Protein 4QR2 (pdb70)

Radius of gyration: 15.31 Å; Cα contacts (8 Å, |Δi|>4): 282; chains: 2; bounding box: 28×37×40 Å

Secondary structure (DSSP, 8-state):
-EEEEEEE--TTSHHHHHHHHHHHHHHTTSEEEEETTEEEEE--HHHHHHHHHHHHHHS-TTT-EEEEEEE-TTGGGGEEEE-/-EEEEEEE--TTSHHHHHHHHHHHHHHHTTEEEEETTEEEEE--HHHHHHHHHHHHHHS-TTT-EEEEEEEPTTGGGGEEE-

Structure (mmCIF, N/CA/C/O backbone):
data_4QR2
#
_entry.id   4QR2
#
_cell.length_a   55.260
_cell.length_b   55.260
_cell.length_c   117.821
_cell.angle_alpha   90.00
_cell.angle_beta   90.00
_cell.angle_gamma   90.00
#
_symmetry.space_group_name_H-M   'P 41 21 2'
#
loop_
_entity.id
_entity.type
_entity.pdbx_description
1 polymer 'CRISPR-associated endoribonuclease Cas2'
2 water water
#
loop_
_atom_site.group_PDB
_atom_site.id
_atom_site.type_symbol
_atom_site.label_atom_id
_atom_site.label_alt_id
_atom_site.label_comp_id
_atom_site.label_asym_i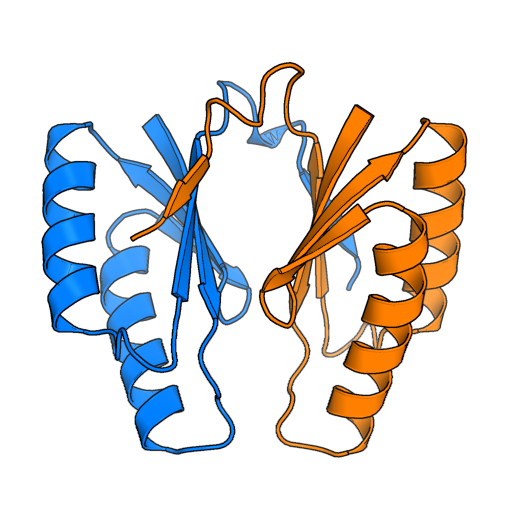d
_atom_site.label_entity_id
_atom_site.label_seq_id
_atom_site.pdbx_PDB_ins_code
_atom_site.Cartn_x
_atom_site.Cartn_y
_atom_site.Cartn_z
_atom_site.occupancy
_atom_site.B_iso_or_equiv
_atom_site.auth_seq_id
_atom_site.auth_comp_id
_atom_site.auth_asym_id
_atom_site.auth_atom_id
_atom_site.pdbx_PDB_model_num
ATOM 1 N N . MET A 1 1 ? 4.687 28.250 13.523 1.00 29.60 1 MET A N 1
ATOM 2 C CA . MET A 1 1 ? 3.732 27.709 14.516 1.00 32.37 1 MET A CA 1
ATOM 3 C C . MET A 1 1 ? 4.635 26.784 15.335 1.00 27.16 1 MET A C 1
ATOM 4 O O . MET A 1 1 ? 5.421 26.070 14.762 1.00 29.78 1 MET A O 1
ATOM 9 N N . MET A 1 2 ? 4.436 26.729 16.654 1.00 27.53 2 MET A N 1
ATOM 10 C CA . MET A 1 2 ? 5.177 25.738 17.458 1.00 28.23 2 MET A CA 1
ATOM 11 C C . MET A 1 2 ? 4.206 24.603 17.693 1.00 27.08 2 MET A C 1
ATOM 12 O O . MET A 1 2 ? 3.052 24.783 18.164 1.00 30.54 2 MET A O 1
ATOM 17 N N . VAL A 1 3 ? 4.631 23.425 17.343 1.00 23.51 3 VAL A N 1
ATOM 18 C CA . VAL A 1 3 ? 3.770 22.272 17.414 1.00 23.69 3 VAL A CA 1
ATOM 19 C C . VAL A 1 3 ? 4.489 21.197 18.207 1.00 24.80 3 VAL A C 1
ATOM 20 O O . VAL A 1 3 ? 5.612 20.773 17.847 1.00 24.13 3 VAL A O 1
ATOM 24 N N . LEU A 1 4 ? 3.857 20.779 19.280 1.00 22.41 4 LEU A N 1
ATOM 25 C CA . LEU A 1 4 ? 4.322 19.583 20.021 1.00 21.39 4 LEU A CA 1
ATOM 26 C C . LEU A 1 4 ? 3.771 18.298 19.430 1.00 21.23 4 LEU A C 1
ATOM 27 O O . LEU A 1 4 ? 2.552 18.123 19.305 1.00 20.85 4 LEU A O 1
ATOM 32 N N . VAL A 1 5 ? 4.658 17.384 19.089 1.00 19.56 5 VAL A N 1
ATOM 33 C CA . VAL A 1 5 ? 4.272 16.132 18.477 1.00 19.97 5 VAL A CA 1
ATOM 34 C C . VAL A 1 5 ? 4.498 15.026 19.509 1.00 20.63 5 VAL A C 1
ATOM 35 O O . VAL A 1 5 ? 5.657 14.823 19.957 1.00 19.28 5 VAL A O 1
ATOM 39 N N . THR A 1 6 ? 3.440 14.251 19.814 1.00 19.54 6 THR A N 1
ATOM 40 C CA . THR A 1 6 ? 3.556 13.123 20.655 1.00 20.03 6 THR A CA 1
ATOM 41 C C . THR A 1 6 ? 3.143 11.846 19.928 1.00 20.50 6 THR A C 1
ATOM 42 O O . THR A 1 6 ? 2.052 11.715 19.402 1.00 20.91 6 THR A O 1
ATOM 46 N N . TYR A 1 7 ? 4.106 10.908 19.839 1.00 20.84 7 TYR A N 1
ATOM 47 C CA . TYR A 1 7 ? 3.953 9.693 19.090 1.00 19.72 7 TYR A CA 1
ATOM 48 C C . TYR A 1 7 ? 3.864 8.504 20.009 1.00 20.87 7 TYR A C 1
ATOM 49 O O . TYR A 1 7 ? 4.760 8.252 20.808 1.00 20.90 7 TYR A O 1
ATOM 58 N N . ASP A 1 8 ? 2.748 7.769 19.934 1.00 18.70 8 ASP A N 1
ATOM 59 C CA . ASP A 1 8 ? 2.521 6.558 20.719 1.00 19.70 8 ASP A CA 1
ATOM 60 C C . ASP A 1 8 ? 2.681 5.349 19.796 1.00 19.84 8 ASP A C 1
ATOM 61 O O . ASP A 1 8 ? 1.874 5.121 18.886 1.00 22.03 8 ASP A O 1
ATOM 66 N N . VAL A 1 9 ? 3.752 4.630 20.056 1.00 21.89 9 VAL A N 1
ATOM 67 C CA . VAL A 1 9 ? 4.102 3.443 19.321 1.00 21.86 9 VAL A CA 1
ATOM 68 C C . VAL A 1 9 ? 4.665 2.473 20.367 1.00 22.21 9 VAL A C 1
ATOM 69 O O . VAL A 1 9 ? 5.279 2.851 21.370 1.00 22.76 9 VAL A O 1
ATOM 73 N N . ASN A 1 10 ? 4.449 1.185 20.085 1.00 21.81 10 ASN A N 1
ATOM 74 C CA . ASN A 1 10 ? 4.890 0.107 20.935 1.00 22.96 10 ASN A CA 1
ATOM 75 C C . ASN A 1 10 ? 6.319 -0.274 20.670 1.00 24.54 10 ASN A C 1
ATOM 76 O O . ASN A 1 10 ? 6.586 -0.864 19.638 1.00 25.17 10 ASN A O 1
ATOM 81 N N . THR A 1 11 ? 7.250 0.181 21.520 1.00 22.58 11 THR A N 1
ATOM 82 C CA . THR A 1 11 ? 8.707 -0.016 21.265 1.00 25.61 11 THR A CA 1
ATOM 83 C C . THR A 1 11 ? 9.191 -1.424 21.717 1.00 27.17 11 THR A C 1
ATOM 84 O O . THR A 1 11 ? 10.386 -1.769 21.664 1.00 29.37 11 THR A O 1
ATOM 88 N N . GLU A 1 12 ? 8.247 -2.287 22.171 1.00 26.40 12 GLU A N 1
ATOM 89 C CA . GLU A 1 12 ? 8.558 -3.632 22.420 1.00 26.85 12 GLU A CA 1
ATOM 90 C C . GLU A 1 12 ? 8.718 -4.455 21.157 1.00 29.00 12 GLU A C 1
ATOM 91 O O . GLU A 1 12 ? 9.160 -5.567 21.266 1.00 29.16 12 GLU A O 1
ATOM 97 N N . THR A 1 13 ? 8.375 -3.932 19.985 1.00 26.30 13 THR A N 1
ATOM 98 C CA . THR A 1 13 ? 8.520 -4.657 18.736 1.00 31.62 13 THR A CA 1
ATOM 99 C C . THR A 1 13 ? 9.587 -3.962 17.923 1.00 29.38 13 THR A C 1
ATOM 100 O O . THR A 1 13 ? 9.638 -2.759 18.002 1.00 25.66 13 THR A O 1
ATOM 104 N N . PRO A 1 14 ? 10.412 -4.718 17.165 1.00 30.86 14 PRO A N 1
ATOM 105 C CA . PRO A 1 14 ? 11.374 -4.037 16.314 1.00 29.06 14 PRO A CA 1
ATOM 106 C C . PRO A 1 14 ? 10.646 -3.191 15.269 1.00 26.87 14 PRO A C 1
ATOM 107 O O . PRO A 1 14 ? 11.167 -2.134 14.884 1.00 24.68 14 PRO A O 1
ATOM 111 N N . ALA A 1 15 ? 9.477 -3.648 14.780 1.00 26.42 15 ALA A N 1
ATOM 112 C CA . ALA A 1 15 ? 8.804 -2.790 13.750 1.00 27.65 15 ALA A CA 1
ATOM 113 C C . ALA A 1 15 ? 8.397 -1.461 14.326 1.00 25.49 15 ALA A C 1
ATOM 114 O O . ALA A 1 15 ? 8.534 -0.444 13.664 1.00 24.53 15 ALA A O 1
ATOM 116 N N . GLY A 1 16 ? 7.905 -1.473 15.588 1.00 24.05 16 GLY A N 1
ATOM 117 C CA . GLY A 1 16 ? 7.556 -0.253 16.264 1.00 22.49 16 GLY A CA 1
ATOM 118 C C . GLY A 1 16 ? 8.744 0.653 16.511 1.00 21.09 16 GLY A C 1
ATOM 119 O O . GLY A 1 16 ? 8.684 1.823 16.242 1.00 23.41 16 GLY A O 1
ATOM 120 N N . ARG A 1 17 ? 9.887 0.046 16.844 1.00 23.10 17 ARG A N 1
ATOM 121 C CA . ARG A 1 17 ? 11.089 0.849 17.046 1.00 23.04 17 ARG A CA 1
ATOM 122 C C . ARG A 1 17 ? 11.555 1.445 15.729 1.00 23.79 17 ARG A C 1
ATOM 123 O O . ARG A 1 17 ? 12.021 2.562 15.661 1.00 23.54 17 ARG A O 1
ATOM 131 N N . LYS A 1 18 ? 11.391 0.702 14.636 1.00 24.47 18 LYS A N 1
ATOM 132 C CA . LYS A 1 18 ? 11.742 1.204 13.309 1.00 25.23 18 LYS A CA 1
ATOM 133 C C . LYS A 1 18 ? 10.897 2.375 12.886 1.00 24.48 18 LYS A C 1
ATOM 134 O O . LYS A 1 18 ? 11.369 3.380 12.392 1.00 23.80 18 LYS A O 1
ATOM 140 N N . ARG A 1 19 ? 9.606 2.254 13.102 1.00 24.29 19 ARG A N 1
ATOM 141 C CA . ARG A 1 19 ? 8.728 3.382 12.862 1.00 23.15 19 ARG A CA 1
ATOM 142 C C . ARG A 1 19 ? 9.117 4.575 13.678 1.00 23.91 19 ARG A C 1
ATOM 143 O O . ARG A 1 19 ? 9.167 5.676 13.141 1.00 24.85 19 ARG A O 1
ATOM 151 N N . LEU A 1 20 ? 9.463 4.393 14.942 1.00 21.41 20 LEU A N 1
ATOM 152 C CA . LEU A 1 20 ? 9.880 5.522 15.782 1.00 23.04 20 LEU A CA 1
ATOM 153 C C . LEU A 1 20 ? 11.151 6.132 15.228 1.00 22.17 20 LEU A C 1
ATOM 154 O O . LEU A 1 20 ? 11.301 7.363 15.201 1.00 22.27 20 LEU A O 1
ATOM 159 N N . ARG A 1 21 ? 12.089 5.328 14.732 1.00 24.70 21 ARG A N 1
ATOM 160 C CA . ARG A 1 21 ? 13.314 5.926 14.136 1.00 25.43 21 ARG A CA 1
ATOM 161 C C . ARG A 1 21 ? 12.961 6.796 12.945 1.00 26.39 21 ARG A C 1
ATOM 162 O O . ARG A 1 21 ? 13.524 7.867 12.754 1.00 25.92 21 ARG A O 1
ATOM 170 N N . HIS A 1 22 ? 11.986 6.355 12.138 1.00 26.00 22 HIS A N 1
ATOM 171 C CA . HIS A 1 22 ? 11.608 7.125 10.941 1.00 25.36 22 HIS A CA 1
ATOM 172 C C . HIS A 1 22 ? 10.821 8.363 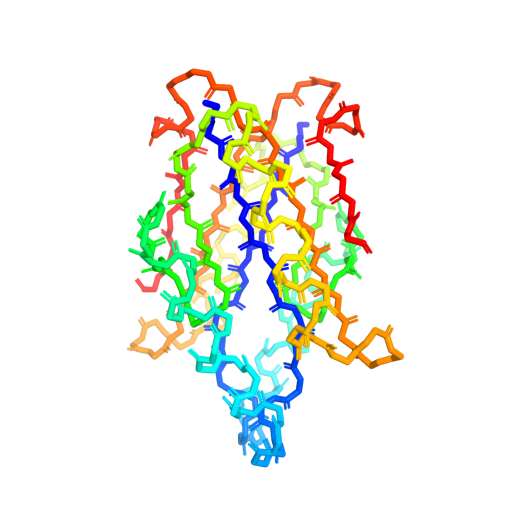11.296 1.00 23.36 22 HIS A C 1
ATOM 173 O O . HIS A 1 22 ? 11.039 9.426 10.638 1.00 24.22 22 HIS A O 1
ATOM 180 N N . VAL A 1 23 ? 9.899 8.239 12.278 1.00 20.37 23 VAL A N 1
ATOM 181 C CA . VAL A 1 23 ? 9.223 9.430 12.867 1.00 21.64 23 VAL A CA 1
ATOM 182 C C . VAL A 1 23 ? 10.212 10.468 13.365 1.00 23.19 23 VAL A C 1
ATOM 183 O O . VAL A 1 23 ? 10.156 11.675 13.026 1.00 22.28 23 VAL A O 1
ATOM 187 N N . ALA A 1 24 ? 11.192 10.005 14.108 1.00 22.80 24 ALA A N 1
ATOM 188 C CA . ALA A 1 24 ? 12.173 10.944 14.700 1.00 26.11 24 ALA A CA 1
ATOM 189 C C . ALA A 1 24 ? 12.981 11.587 13.631 1.00 28.39 24 ALA A C 1
ATOM 190 O O . ALA A 1 24 ? 13.233 12.782 13.736 1.00 27.17 24 ALA A O 1
ATOM 192 N N . LYS A 1 25 ? 13.413 10.810 12.622 1.00 24.74 25 LYS A N 1
ATOM 193 C CA . LYS A 1 25 ? 14.234 11.341 11.559 1.00 28.36 25 LYS A CA 1
ATOM 194 C C . LYS A 1 25 ? 13.518 12.491 10.840 1.00 25.32 25 LYS A C 1
ATOM 195 O O . LYS A 1 25 ? 14.119 13.565 10.493 1.00 26.86 25 LYS A O 1
ATOM 201 N N . LEU A 1 26 ? 12.231 12.319 10.659 1.00 25.85 26 LEU A N 1
ATOM 202 C CA . LEU A 1 26 ? 11.413 13.349 10.039 1.00 25.75 26 LEU A CA 1
ATOM 203 C C . LEU A 1 26 ? 11.262 14.565 10.923 1.00 25.54 26 LEU A C 1
ATOM 204 O O . LEU A 1 26 ? 11.482 15.686 10.422 1.00 27.15 26 LEU A O 1
ATOM 209 N N . CYS A 1 27 ? 10.908 14.338 12.212 1.00 22.48 27 CYS A N 1
ATOM 210 C CA . CYS A 1 27 ? 10.510 15.388 13.112 1.00 23.81 27 CYS A CA 1
ATOM 211 C C . CYS A 1 27 ? 11.725 16.242 13.467 1.00 23.53 27 CYS A C 1
ATOM 212 O O . CYS A 1 27 ? 11.567 17.455 13.586 1.00 26.40 27 CYS A O 1
ATOM 215 N N . VAL A 1 28 ? 12.927 15.642 13.486 1.00 25.41 28 VAL A N 1
ATOM 216 C CA . VAL A 1 28 ? 14.100 16.422 13.913 1.00 27.29 28 VAL A CA 1
ATOM 217 C C . VAL A 1 28 ? 14.590 17.302 12.798 1.00 29.08 28 VAL A C 1
ATOM 218 O O . VAL A 1 28 ? 15.537 18.090 12.979 1.00 29.25 28 VAL A O 1
ATOM 222 N N . ASP A 1 29 ? 14.028 17.137 11.595 1.00 25.47 29 ASP A N 1
ATOM 223 C CA . ASP A 1 29 ? 14.294 18.087 10.563 1.00 25.44 29 ASP A CA 1
ATOM 224 C C . ASP A 1 29 ? 13.548 19.412 10.785 1.00 27.57 29 ASP A C 1
ATOM 225 O O . ASP A 1 29 ? 13.848 20.403 10.073 1.00 27.13 29 ASP A O 1
ATOM 230 N N . TYR A 1 30 ? 12.606 19.435 11.724 1.00 24.90 30 TYR A N 1
ATOM 231 C CA . TYR A 1 30 ? 11.659 20.553 11.937 1.00 26.29 30 TYR A CA 1
ATOM 232 C C . TYR A 1 30 ? 11.670 21.025 13.371 1.00 26.58 30 TYR A C 1
ATOM 233 O O . TYR A 1 30 ? 10.918 21.935 13.753 1.00 25.11 30 TYR A O 1
ATOM 242 N N . GLY A 1 31 ? 12.541 20.455 14.187 1.00 24.37 31 GLY A N 1
ATOM 243 C CA . GLY A 1 31 ? 12.524 20.668 15.633 1.00 26.17 31 GLY A CA 1
ATOM 244 C C . GLY A 1 31 ? 13.450 19.786 16.413 1.00 26.44 31 GLY A C 1
ATOM 245 O O . GLY A 1 31 ? 14.347 19.163 15.849 1.00 27.78 31 GLY A O 1
ATOM 246 N N . GLN A 1 32 ? 13.216 19.721 17.718 1.00 24.38 32 GLN A N 1
ATOM 247 C CA . GLN A 1 32 ? 14.045 19.071 18.640 1.00 26.43 32 GLN A CA 1
ATOM 248 C C . GLN A 1 32 ? 13.306 17.890 19.297 1.00 24.21 32 GLN A C 1
ATOM 249 O O . GLN A 1 32 ? 12.135 17.967 19.708 1.00 24.96 32 GLN A O 1
ATOM 255 N N . ARG A 1 33 ? 14.012 16.754 19.351 1.00 23.87 33 ARG A N 1
ATOM 256 C CA . ARG A 1 33 ? 13.524 15.584 20.061 1.00 23.88 33 ARG A CA 1
ATOM 257 C C . ARG A 1 33 ? 13.821 15.763 21.557 1.00 26.56 33 ARG A C 1
ATOM 258 O O . ARG A 1 33 ? 14.984 15.859 21.930 1.00 29.86 33 ARG A O 1
ATOM 266 N N . VAL A 1 34 ? 12.813 15.983 22.339 1.00 22.98 34 VAL A N 1
ATOM 267 C CA . VAL A 1 34 ? 12.925 16.327 23.751 1.00 24.90 34 VAL A CA 1
ATOM 268 C C . VAL A 1 34 ? 12.766 15.160 24.715 1.00 24.97 34 VAL A C 1
ATOM 269 O O . VAL A 1 34 ? 13.347 15.152 25.883 1.00 24.75 34 VAL A O 1
ATOM 273 N N . GLN A 1 35 ? 12.116 14.125 24.195 1.00 23.49 35 GLN A N 1
ATOM 274 C CA . GLN A 1 35 ? 12.020 12.792 24.798 1.00 24.59 35 GLN A CA 1
ATOM 275 C C . GLN A 1 35 ? 12.003 11.741 23.682 1.00 24.33 35 GLN A C 1
ATOM 276 O O . GLN A 1 35 ? 11.972 12.116 22.515 1.00 25.41 35 GLN A O 1
ATOM 282 N N . ASN A 1 36 ? 12.027 10.457 24.041 1.00 25.95 36 ASN A N 1
ATOM 283 C CA . ASN A 1 36 ? 12.098 9.384 23.066 1.00 25.97 36 ASN A CA 1
ATOM 284 C C . ASN A 1 36 ? 11.093 9.594 21.952 1.00 23.28 36 ASN A C 1
ATOM 285 O O . ASN A 1 36 ? 11.386 9.385 20.754 1.00 23.48 36 ASN A O 1
ATOM 290 N N . SER A 1 37 ? 9.871 9.966 22.321 1.00 21.04 37 SER A N 1
ATOM 291 C CA . SER A 1 37 ? 8.788 10.049 21.320 1.00 21.81 37 SER A CA 1
ATOM 292 C C . SER A 1 37 ? 8.034 11.342 21.422 1.00 22.18 37 SER A C 1
ATOM 293 O O . SER A 1 37 ? 6.834 11.392 21.101 1.00 22.90 37 SER A O 1
ATOM 296 N N . VAL A 1 38 ? 8.711 12.400 21.862 1.00 21.46 38 VAL A N 1
ATOM 297 C CA . VAL A 1 38 ? 8.107 13.716 21.883 1.00 18.83 38 VAL A CA 1
ATOM 298 C C . VAL A 1 38 ? 9.049 14.739 21.200 1.00 20.98 38 VAL A C 1
ATOM 299 O O . VAL A 1 38 ? 10.286 14.808 21.456 1.00 22.52 38 VAL A O 1
ATOM 303 N N . PHE A 1 39 ? 8.436 15.549 20.330 1.00 20.75 39 PHE A N 1
ATOM 304 C CA . PHE A 1 39 ? 9.173 16.487 19.489 1.00 20.71 39 PHE A CA 1
ATOM 305 C C . PHE A 1 39 ? 8.579 17.883 19.578 1.00 22.23 39 PHE A C 1
ATOM 306 O O . PHE A 1 39 ? 7.392 18.077 19.468 1.00 23.02 39 PHE A O 1
ATOM 314 N N . GLU A 1 40 ? 9.454 18.871 19.764 1.00 23.37 40 GLU A N 1
ATOM 315 C CA . GLU A 1 40 ? 9.044 20.245 19.746 1.00 22.98 40 GLU A CA 1
ATOM 316 C C . GLU A 1 40 ? 9.411 20.852 18.416 1.00 23.58 40 GLU A C 1
ATOM 317 O O . GLU A 1 40 ? 10.600 21.049 18.126 1.00 22.43 40 GLU A O 1
ATOM 323 N N . CYS A 1 41 ? 8.422 21.129 17.572 1.00 24.40 41 CYS A N 1
ATOM 324 C CA . CYS A 1 41 ? 8.695 21.438 16.160 1.00 23.99 41 CYS A CA 1
ATOM 325 C C . CYS A 1 41 ? 8.271 22.864 15.863 1.00 27.16 41 CYS A C 1
ATOM 326 O O . CYS A 1 41 ? 7.340 23.381 16.433 1.00 29.59 41 CYS A O 1
ATOM 329 N N . SER A 1 42 ? 9.018 23.564 15.062 1.00 24.68 42 SER A N 1
ATOM 330 C CA . SER A 1 42 ? 8.618 24.898 14.705 1.00 26.74 42 SER A CA 1
ATOM 331 C C . SER A 1 42 ? 8.423 24.841 13.188 1.00 26.36 42 SER A C 1
ATOM 332 O O . SER A 1 42 ? 9.372 24.509 12.408 1.00 28.82 42 SER A O 1
ATOM 335 N N . VAL A 1 43 ? 7.190 25.066 12.754 1.00 25.70 43 VAL A N 1
ATOM 336 C CA . VAL A 1 43 ? 6.824 24.817 11.356 1.00 24.66 43 VAL A CA 1
ATOM 337 C C . VAL A 1 43 ? 5.934 25.884 10.817 1.00 25.66 43 VAL A C 1
ATOM 338 O O . VAL A 1 43 ? 5.120 26.438 11.544 1.00 29.82 43 VAL A O 1
ATOM 342 N N . THR A 1 44 ? 6.050 26.096 9.516 1.00 26.01 44 THR A N 1
ATOM 343 C CA . THR A 1 44 ? 5.041 26.916 8.821 1.00 28.53 44 THR A CA 1
ATOM 344 C C . THR A 1 44 ? 3.770 26.116 8.602 1.00 28.46 44 THR A C 1
ATOM 345 O O . THR A 1 44 ? 3.794 24.898 8.616 1.00 25.62 44 THR A O 1
ATOM 349 N N . PRO A 1 45 ? 2.692 26.784 8.246 1.00 30.98 45 PRO A N 1
ATOM 350 C CA . PRO A 1 45 ? 1.461 26.019 7.988 1.00 32.81 45 PRO A CA 1
ATOM 351 C C . PRO A 1 45 ? 1.593 25.001 6.836 1.00 30.06 45 PRO A C 1
ATOM 352 O O . PRO A 1 45 ? 1.120 23.832 6.993 1.00 28.09 45 PRO A O 1
ATOM 356 N N . ALA A 1 46 ? 2.268 25.418 5.768 1.00 29.86 46 ALA A N 1
ATOM 357 C CA . ALA A 1 46 ? 2.635 24.509 4.627 1.00 32.80 46 ALA A CA 1
ATOM 358 C C . ALA A 1 46 ? 3.515 23.334 5.050 1.00 30.07 46 ALA A C 1
ATOM 359 O O . ALA A 1 46 ? 3.258 22.199 4.668 1.00 28.56 46 ALA A O 1
ATOM 361 N N . GLU A 1 47 ? 4.529 23.600 5.893 1.00 27.50 47 GLU A N 1
ATOM 362 C CA . GLU A 1 47 ? 5.365 22.517 6.406 1.00 28.20 47 GLU A CA 1
ATOM 363 C C . GLU A 1 47 ? 4.524 21.550 7.249 1.00 25.38 47 GLU A C 1
ATOM 364 O O . GLU A 1 47 ? 4.720 20.329 7.175 1.00 25.63 47 GLU A O 1
ATOM 370 N N . PHE A 1 48 ? 3.590 22.087 8.016 1.00 26.37 48 PHE A N 1
ATOM 371 C CA . PHE A 1 48 ? 2.777 21.225 8.882 1.00 24.37 48 PHE A CA 1
ATOM 372 C C . PHE A 1 48 ? 1.936 20.287 8.058 1.00 23.63 48 PHE A C 1
ATOM 373 O O . PHE A 1 48 ? 1.871 19.067 8.377 1.00 23.78 48 PHE A O 1
ATOM 381 N N . VAL A 1 49 ? 1.350 20.810 6.967 1.00 23.95 49 VAL A N 1
ATOM 382 C CA . VAL A 1 49 ? 0.556 19.959 6.052 1.00 26.58 49 VAL A CA 1
ATOM 383 C C . VAL A 1 49 ? 1.458 18.835 5.507 1.00 28.39 49 VAL A C 1
ATOM 384 O O . VAL A 1 49 ? 1.082 17.660 5.487 1.00 28.07 49 VAL A O 1
ATOM 388 N N 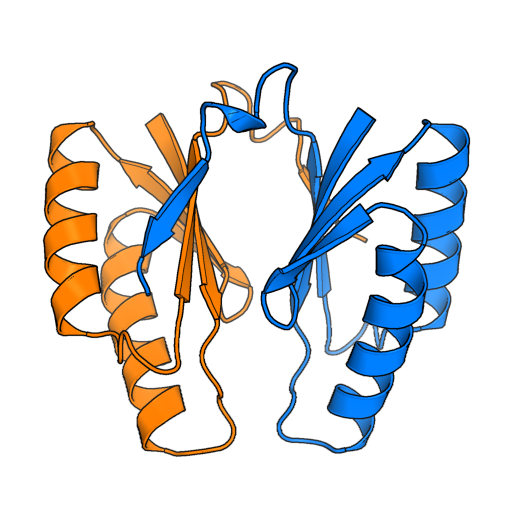. ASP A 1 50 ? 2.647 19.197 5.074 1.00 28.39 50 ASP A N 1
ATOM 389 C CA . ASP A 1 50 ? 3.595 18.192 4.536 1.00 30.36 50 ASP A CA 1
ATOM 390 C C . ASP A 1 50 ? 4.036 17.195 5.528 1.00 25.43 50 ASP A C 1
ATOM 391 O O . ASP A 1 50 ? 3.991 15.963 5.273 1.00 27.42 50 ASP A O 1
ATOM 396 N N . ILE A 1 51 ? 4.413 17.662 6.698 1.00 25.63 51 ILE A N 1
ATOM 397 C CA . ILE A 1 51 ? 4.779 16.723 7.763 1.00 26.33 51 ILE A CA 1
ATOM 398 C C . ILE A 1 51 ? 3.664 15.738 8.107 1.00 24.57 51 ILE A C 1
ATOM 399 O O . ILE A 1 51 ? 3.886 14.552 8.309 1.00 24.16 51 ILE A O 1
ATOM 404 N N . LYS A 1 52 ? 2.433 16.197 8.226 1.00 23.93 52 LYS A N 1
ATOM 405 C CA . LYS A 1 52 ? 1.314 15.254 8.465 1.00 23.81 52 LYS A CA 1
ATOM 406 C C . LYS A 1 52 ? 1.181 14.172 7.374 1.00 25.31 52 LYS A C 1
ATOM 407 O O . LYS A 1 52 ? 1.007 12.976 7.677 1.00 25.98 52 LYS A O 1
ATOM 413 N N . HIS A 1 53 ? 1.228 14.582 6.103 1.00 26.97 53 HIS A N 1
ATOM 414 C CA . HIS A 1 53 ? 1.180 13.591 5.020 1.00 28.71 53 HIS A CA 1
ATOM 415 C C . HIS A 1 53 ? 2.311 12.553 5.146 1.00 27.83 53 HIS A C 1
ATOM 416 O O . HIS A 1 53 ? 2.063 11.388 4.986 1.00 29.07 53 HIS A O 1
ATOM 423 N N . ARG A 1 54 ? 3.512 13.018 5.432 1.00 25.50 54 ARG A N 1
ATOM 424 C CA . ARG A 1 54 ? 4.667 12.128 5.605 1.00 28.10 54 ARG A CA 1
ATOM 425 C C . ARG A 1 54 ? 4.568 11.186 6.757 1.00 27.02 54 ARG A C 1
ATOM 426 O O . ARG A 1 54 ? 4.861 9.966 6.618 1.00 27.55 54 ARG A O 1
ATOM 434 N N . LEU A 1 55 ? 4.090 11.716 7.871 1.00 24.51 55 LEU A N 1
ATOM 435 C CA . LEU A 1 55 ? 3.873 10.879 9.065 1.00 23.73 55 LEU A CA 1
ATOM 436 C C . LEU A 1 55 ? 2.826 9.878 8.804 1.00 24.56 55 LEU A C 1
ATOM 437 O O . LEU A 1 55 ? 2.955 8.701 9.230 1.00 25.10 55 LEU A O 1
ATOM 442 N N . THR A 1 56 ? 1.799 10.233 8.042 1.00 26.61 56 THR A N 1
ATOM 443 C CA . THR A 1 56 ? 0.754 9.250 7.708 1.00 28.46 56 THR A CA 1
ATOM 444 C C . THR A 1 56 ? 1.271 8.049 6.931 1.00 30.65 56 THR A C 1
ATOM 445 O O . THR A 1 56 ? 0.791 6.929 7.136 1.00 31.41 56 THR A O 1
ATOM 449 N N . GLN A 1 57 ? 2.265 8.277 6.090 1.00 29.55 57 GLN A N 1
ATOM 450 C CA . GLN A 1 57 ? 2.905 7.192 5.355 1.00 34.29 57 GLN A CA 1
ATOM 451 C C . GLN A 1 57 ? 3.849 6.349 6.249 1.00 31.73 57 GLN A C 1
ATOM 452 O O . GLN A 1 57 ? 4.203 5.244 5.900 1.00 34.68 57 GLN A O 1
ATOM 458 N N . ILE A 1 58 ? 4.311 6.862 7.352 1.00 25.62 58 ILE A N 1
ATOM 459 C CA . ILE A 1 58 ? 5.225 6.097 8.255 1.00 27.83 58 ILE A CA 1
ATOM 460 C C . ILE A 1 58 ? 4.512 5.272 9.343 1.00 27.79 58 ILE A C 1
ATOM 461 O O . ILE A 1 58 ? 4.917 4.140 9.638 1.00 26.75 58 ILE A O 1
ATOM 466 N N . ILE A 1 59 ? 3.535 5.885 10.028 1.00 23.20 59 ILE A N 1
ATOM 467 C CA . ILE A 1 59 ? 2.933 5.214 11.186 1.00 23.98 59 ILE A CA 1
ATOM 468 C C . ILE A 1 59 ? 2.012 4.121 10.757 1.00 25.75 59 ILE A C 1
ATOM 469 O O . ILE A 1 59 ? 1.622 4.038 9.580 1.00 27.37 59 ILE A O 1
ATOM 474 N N . ASP A 1 60 ? 1.781 3.211 11.678 1.00 25.26 60 ASP A N 1
ATOM 475 C CA . ASP A 1 60 ? 0.724 2.193 11.483 1.00 25.98 60 ASP A CA 1
ATOM 476 C C . ASP A 1 60 ? -0.517 2.759 12.154 1.00 25.57 60 ASP A C 1
ATOM 477 O O . ASP A 1 60 ? -0.581 2.882 13.386 1.00 25.99 60 ASP A O 1
ATOM 482 N N . GLU A 1 61 ? -1.459 3.234 11.343 1.00 29.67 61 GLU A N 1
ATOM 483 C CA . GLU A 1 61 ? -2.647 3.907 11.912 1.00 33.59 61 GLU A CA 1
ATOM 484 C C . GLU A 1 61 ? -3.585 3.013 12.747 1.00 33.60 61 GLU A C 1
ATOM 485 O O . GLU A 1 61 ? -4.338 3.526 13.579 1.00 36.31 61 GLU A O 1
ATOM 491 N N . LYS A 1 62 ? -3.516 1.703 12.545 1.00 32.42 62 LYS A N 1
ATOM 492 C CA . LYS A 1 62 ? -4.253 0.756 13.375 1.00 34.60 62 LYS A CA 1
ATOM 493 C C . LYS A 1 62 ? -3.755 0.676 14.799 1.00 33.37 62 LYS A C 1
ATOM 494 O O . LYS A 1 62 ? -4.566 0.557 15.705 1.00 32.36 62 LYS A O 1
ATOM 500 N N . THR A 1 63 ? -2.438 0.772 15.000 1.00 28.14 63 THR A N 1
ATOM 501 C CA . THR A 1 63 ? -1.869 0.531 16.295 1.00 27.78 63 THR A CA 1
ATOM 502 C C . THR A 1 63 ? -1.243 1.727 16.954 1.00 27.06 63 THR A C 1
ATOM 503 O O . THR A 1 63 ? -0.972 1.677 18.158 1.00 25.36 63 THR A O 1
ATOM 507 N N . ASP A 1 64 ? -0.875 2.746 16.157 1.00 24.58 64 ASP A N 1
ATOM 508 C CA . ASP A 1 64 ? -0.117 3.893 16.661 1.00 24.02 64 ASP A CA 1
ATOM 509 C C . ASP A 1 64 ? -1.031 5.111 16.659 1.00 19.84 64 ASP A C 1
ATOM 510 O O . ASP A 1 64 ? -2.010 5.174 15.928 1.00 22.64 64 ASP A O 1
ATOM 515 N N . SER A 1 65 ? -0.641 6.157 17.371 1.00 22.25 65 SER A N 1
ATOM 516 C CA . SER A 1 65 ? -1.240 7.480 17.159 1.00 20.52 65 SER A CA 1
ATOM 517 C C . SER A 1 65 ? -0.243 8.619 17.283 1.00 20.92 65 SER A C 1
ATOM 518 O O . SER A 1 65 ? 0.774 8.452 17.941 1.00 20.38 65 SER A O 1
ATOM 521 N N . ILE A 1 66 ? -0.608 9.784 16.715 1.00 20.33 66 ILE A N 1
ATOM 522 C CA . ILE A 1 66 ? 0.157 11.005 16.850 1.00 20.65 66 ILE A CA 1
ATOM 523 C C . ILE A 1 66 ? -0.837 12.095 17.234 1.00 21.80 66 ILE A C 1
ATOM 524 O O . ILE A 1 66 ? -1.916 12.204 16.624 1.00 22.81 66 ILE A O 1
ATOM 529 N N . ARG A 1 67 ? -0.436 12.899 18.218 1.00 21.10 67 ARG A N 1
ATOM 530 C CA . ARG A 1 67 ? -1.149 14.063 18.612 1.00 20.98 67 ARG A CA 1
ATOM 531 C C . ARG A 1 67 ? -0.272 15.254 18.371 1.00 21.99 67 ARG A C 1
ATOM 532 O O . ARG A 1 67 ? 0.954 15.197 18.578 1.00 20.90 67 ARG A O 1
ATOM 540 N N . PHE A 1 68 ? -0.912 16.333 17.963 1.00 20.65 68 PHE A N 1
ATOM 541 C CA . PHE A 1 68 ? -0.239 17.622 17.731 1.00 21.76 68 PHE A CA 1
ATOM 542 C C . PHE A 1 68 ? -0.849 18.669 18.623 1.00 22.81 68 PHE A C 1
ATOM 543 O O . PHE A 1 68 ? -2.082 18.935 18.526 1.00 22.57 68 PHE A O 1
ATOM 551 N N . TYR A 1 69 ? -0.027 19.303 19.461 1.00 23.11 69 TYR A N 1
ATOM 552 C CA . TYR A 1 69 ? -0.510 20.379 20.318 1.00 22.32 69 TYR A CA 1
ATOM 553 C C . TYR A 1 69 ? 0.082 21.660 19.839 1.00 24.41 69 TYR A C 1
ATOM 554 O O . TYR A 1 69 ? 1.285 21.805 19.747 1.00 22.37 69 TYR A O 1
ATOM 563 N N . LEU A 1 70 ? -0.782 22.564 19.382 1.00 23.64 70 LEU A N 1
ATOM 564 C CA . LEU A 1 70 ? -0.372 23.891 18.964 1.00 28.63 70 LEU A CA 1
ATOM 565 C C . LEU A 1 70 ? -0.108 24.793 20.145 1.00 31.01 70 LEU A C 1
ATOM 566 O O . LEU A 1 70 ? -1.016 25.284 20.811 1.00 35.38 70 LEU A O 1
ATOM 571 N N . LEU A 1 71 ? 1.135 25.063 20.402 1.00 29.99 71 LEU A N 1
ATOM 572 C CA . LEU A 1 71 ? 1.512 25.830 21.591 1.00 34.68 71 LEU A CA 1
ATOM 573 C C . LEU A 1 71 ? 1.565 27.316 21.249 1.00 38.91 71 LEU A C 1
ATOM 574 O O . LEU A 1 71 ? 1.863 27.718 20.121 1.00 40.69 71 LEU A O 1
ATOM 579 N N . GLY A 1 72 ? 1.250 28.156 22.191 1.00 40.42 72 GLY A N 1
ATOM 580 C CA . GLY A 1 72 ? 1.237 29.593 21.896 1.00 43.52 72 GLY A CA 1
ATOM 581 C C . GLY A 1 72 ? 2.640 30.168 21.901 1.00 48.52 72 GLY A C 1
ATOM 582 O O . GLY A 1 72 ? 3.602 29.465 22.209 1.00 47.22 72 GLY A O 1
ATOM 583 N N . LYS A 1 73 ? 2.748 31.469 21.611 1.00 50.13 73 LYS A N 1
ATOM 584 C CA . LYS A 1 73 ? 4.029 32.173 21.729 1.00 58.03 73 LYS A CA 1
ATOM 585 C C . LYS A 1 73 ? 4.506 32.186 23.198 1.00 53.27 73 LYS A C 1
ATOM 586 O O . LYS A 1 73 ? 3.691 32.268 24.137 1.00 53.98 73 LYS A O 1
ATOM 592 N N . ASN A 1 74 ? 5.825 32.086 23.375 1.00 53.41 74 ASN A N 1
ATOM 593 C CA . ASN A 1 74 ? 6.471 31.946 24.692 1.00 50.92 74 ASN A CA 1
ATOM 594 C C . ASN A 1 74 ? 6.071 30.645 25.422 1.00 49.72 74 ASN A C 1
ATOM 595 O O . ASN A 1 74 ? 6.152 30.529 26.642 1.00 44.94 74 ASN A O 1
ATOM 600 N N . TRP A 1 75 ? 5.653 29.635 24.662 1.00 43.24 75 TRP A N 1
ATOM 601 C CA . TRP A 1 75 ? 5.445 28.302 25.266 1.00 44.12 75 TRP A CA 1
ATOM 602 C C . TRP A 1 75 ? 6.756 27.836 26.030 1.00 40.38 75 TRP A C 1
ATOM 603 O O . TRP A 1 75 ? 6.673 27.071 27.006 1.00 38.11 75 TRP A O 1
ATOM 614 N N . GLN A 1 76 ? 7.930 28.379 25.630 1.00 39.64 76 GLN A N 1
ATOM 615 C CA . GLN A 1 76 ? 9.241 27.985 26.175 1.00 42.31 76 GLN A CA 1
ATOM 616 C C . GLN A 1 76 ? 9.293 28.263 27.703 1.00 42.67 76 GLN A C 1
ATOM 617 O O . GLN A 1 76 ? 9.941 27.538 28.449 1.00 42.59 76 GLN A O 1
ATOM 623 N N . ARG A 1 77 ? 8.535 29.287 28.128 1.00 39.80 77 ARG A N 1
ATOM 624 C CA . ARG A 1 77 ? 8.407 29.738 29.515 1.00 42.92 77 ARG A CA 1
ATOM 625 C C . ARG A 1 77 ? 7.295 29.041 30.272 1.00 40.94 77 ARG A C 1
ATOM 626 O O . ARG A 1 77 ? 6.944 29.458 31.368 1.00 45.36 77 ARG A O 1
ATOM 634 N N . ARG A 1 78 ? 6.680 28.034 29.657 1.00 36.95 78 ARG A N 1
ATOM 635 C CA . ARG A 1 78 ? 5.551 27.313 30.228 1.00 39.26 78 ARG A CA 1
ATOM 636 C C . ARG A 1 78 ? 5.771 25.793 30.125 1.00 34.70 78 ARG A C 1
ATOM 637 O O . ARG A 1 78 ? 4.788 25.027 30.062 1.00 34.00 78 ARG A O 1
ATOM 645 N N . VAL A 1 79 ? 7.039 25.342 30.065 1.00 32.25 79 VAL A N 1
ATOM 646 C CA . VAL A 1 79 ? 7.363 23.906 30.109 1.00 33.48 79 VAL A CA 1
ATOM 647 C C . VAL A 1 79 ? 8.295 23.643 31.303 1.00 33.04 79 VAL A C 1
ATOM 648 O O . VAL A 1 79 ? 9.310 24.282 31.455 1.00 39.13 79 VAL A O 1
ATOM 652 N N . GLU A 1 80 ? 7.931 22.730 32.142 1.00 35.01 80 GLU A N 1
ATOM 653 C CA . GLU A 1 80 ? 8.726 22.368 33.318 1.00 36.25 80 GLU A CA 1
ATOM 654 C C . GLU A 1 80 ? 9.101 20.882 33.177 1.00 34.61 80 GLU A C 1
ATOM 655 O O . GLU A 1 80 ? 8.337 20.103 32.551 1.00 31.97 80 GLU A O 1
ATOM 661 N N . THR A 1 81 ? 10.270 20.453 33.718 1.00 36.88 81 THR A N 1
ATOM 662 C CA . THR A 1 81 ? 10.672 19.003 33.602 1.00 36.52 81 THR A CA 1
ATOM 663 C C . THR A 1 81 ? 11.091 18.353 34.912 1.00 41.17 81 THR A C 1
ATOM 664 O O . THR A 1 81 ? 11.500 19.062 35.827 1.00 37.45 81 THR A O 1
ATOM 668 N N . LEU A 1 82 ? 10.965 17.019 35.001 1.00 37.77 82 LEU A N 1
ATOM 669 C CA . LEU A 1 82 ? 11.557 16.163 36.059 1.00 39.79 82 LEU A CA 1
ATOM 670 C C . LEU A 1 82 ? 12.422 15.122 35.401 1.00 38.76 82 LEU A C 1
ATOM 671 O O . LEU A 1 82 ? 12.137 14.740 34.276 1.00 36.19 82 LEU A O 1
ATOM 676 N N . GLY A 1 83 ? 13.506 14.694 36.072 1.00 38.32 83 GLY A N 1
ATOM 677 C CA . GLY A 1 83 ? 14.330 13.584 35.530 1.00 39.85 83 GLY A CA 1
ATOM 678 C C . GLY A 1 83 ? 15.327 13.973 34.451 1.00 44.16 83 GLY A C 1
ATOM 679 O O . GLY A 1 83 ? 15.710 15.150 34.393 1.00 48.60 83 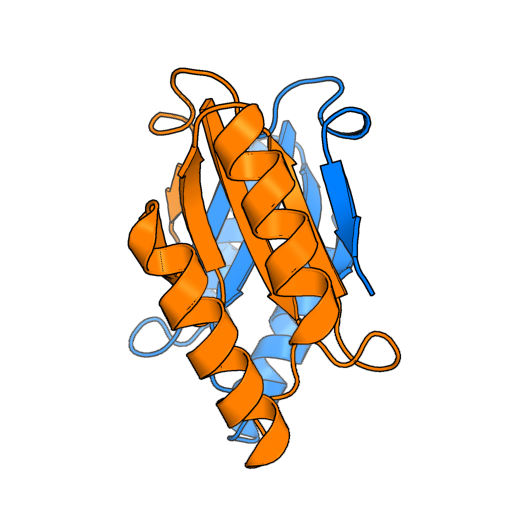GLY A O 1
ATOM 680 N N . MET B 1 1 ? -6.696 24.535 35.679 1.00 43.40 1 MET B N 1
ATOM 681 C CA . MET B 1 1 ? -5.782 24.727 34.549 1.00 44.14 1 MET B CA 1
ATOM 682 C C . MET B 1 1 ? -5.379 23.380 33.956 1.00 39.39 1 MET B C 1
ATOM 683 O O . MET B 1 1 ? -5.334 22.368 34.662 1.00 40.69 1 MET B O 1
ATOM 688 N N . MET B 1 2 ? -5.026 23.407 32.676 1.00 40.40 2 MET B N 1
ATOM 689 C CA . MET B 1 2 ? -4.600 22.225 31.979 1.00 34.89 2 MET B CA 1
ATOM 690 C C . MET B 1 2 ? -3.077 22.001 31.939 1.00 35.55 2 MET B C 1
ATOM 691 O O . MET B 1 2 ? -2.300 22.924 31.521 1.00 32.24 2 MET B O 1
ATOM 696 N N . VAL B 1 3 ? -2.646 20.787 32.320 1.00 30.42 3 VAL B N 1
ATOM 697 C CA . VAL B 1 3 ? -1.262 20.479 32.243 1.00 30.02 3 VAL B CA 1
ATOM 698 C C . VAL B 1 3 ? -1.148 19.209 31.480 1.00 27.25 3 VAL B C 1
ATOM 699 O O . VAL B 1 3 ? -1.765 18.188 31.843 1.00 27.18 3 VAL B O 1
ATOM 703 N N . LEU B 1 4 ? -0.370 19.282 30.417 1.00 24.38 4 LEU B N 1
ATOM 704 C CA . LEU B 1 4 ? -0.075 18.090 29.615 1.00 24.29 4 LEU B CA 1
ATOM 705 C C . LEU B 1 4 ? 1.166 17.433 30.181 1.00 24.32 4 LEU B C 1
ATOM 706 O O . LEU B 1 4 ? 2.231 18.082 30.293 1.00 27.47 4 LEU B O 1
ATOM 711 N N . VAL B 1 5 ? 1.037 16.154 30.469 1.00 21.91 5 VAL B N 1
ATOM 712 C CA . VAL B 1 5 ? 2.119 15.387 31.136 1.00 23.12 5 VAL B CA 1
ATOM 713 C C . VAL B 1 5 ? 2.645 14.357 30.151 1.00 21.81 5 VAL B C 1
ATOM 714 O O . VAL B 1 5 ? 1.869 13.515 29.655 1.00 22.06 5 VAL B O 1
ATOM 718 N N . THR B 1 6 ? 3.936 14.405 29.822 1.00 21.14 6 THR B N 1
ATOM 719 C CA . THR B 1 6 ? 4.503 13.412 28.898 1.00 22.31 6 THR B CA 1
ATOM 720 C C . THR B 1 6 ? 5.579 12.679 29.620 1.00 24.13 6 THR B C 1
ATOM 721 O O . THR B 1 6 ? 6.572 13.283 30.066 1.00 22.52 6 THR B O 1
ATOM 725 N N . TYR B 1 7 ? 5.431 11.368 29.723 1.00 23.19 7 TYR B N 1
ATOM 726 C CA . TYR B 1 7 ? 6.351 10.590 30.561 1.00 23.26 7 TYR B CA 1
ATOM 727 C C . TYR B 1 7 ? 7.210 9.688 29.645 1.00 23.17 7 TYR B C 1
ATOM 728 O O . TYR B 1 7 ? 6.670 8.922 28.852 1.00 22.88 7 TYR B O 1
ATOM 737 N N . ASP B 1 8 ? 8.508 9.843 29.731 1.00 23.32 8 ASP B N 1
ATOM 738 C CA . ASP B 1 8 ? 9.484 9.056 28.942 1.00 22.70 8 ASP B CA 1
ATOM 739 C C . ASP B 1 8 ? 10.045 7.997 29.846 1.00 24.54 8 ASP B C 1
ATOM 740 O O . ASP B 1 8 ? 10.891 8.250 30.715 1.00 26.31 8 ASP B O 1
ATOM 745 N N . VAL B 1 9 ? 9.571 6.787 29.658 1.00 24.11 9 VAL B N 1
ATOM 746 C CA . VAL B 1 9 ? 10.048 5.649 30.405 1.00 28.64 9 VAL B CA 1
ATOM 747 C C . VAL B 1 9 ? 10.176 4.504 29.426 1.00 27.18 9 VAL B C 1
ATOM 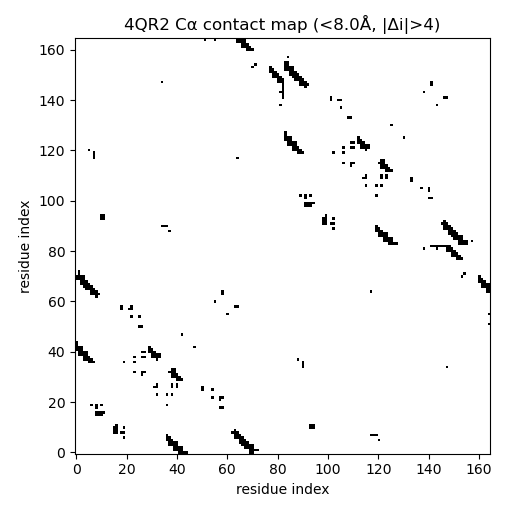748 O O . VAL B 1 9 ? 9.402 4.360 28.539 1.00 26.67 9 VAL B O 1
ATOM 752 N N . ASN B 1 10 ? 11.173 3.677 29.649 1.00 31.59 10 ASN B N 1
ATOM 753 C CA . ASN B 1 10 ? 11.436 2.555 28.742 1.00 34.51 10 ASN B CA 1
ATOM 754 C C . ASN B 1 10 ? 10.550 1.393 29.135 1.00 32.83 10 ASN B C 1
ATOM 755 O O . ASN B 1 10 ? 10.674 0.904 30.246 1.00 33.52 10 ASN B O 1
ATOM 760 N N . THR B 1 11 ? 9.701 0.959 28.217 1.00 32.54 11 THR B N 1
ATOM 761 C CA . THR B 1 11 ? 8.682 -0.047 28.522 1.00 33.39 11 THR B CA 1
ATOM 762 C C . THR B 1 11 ? 9.080 -1.413 28.145 1.00 34.73 11 THR B C 1
ATOM 763 O O . THR B 1 11 ? 8.234 -2.328 28.161 1.00 33.27 11 THR B O 1
ATOM 767 N N . GLU B 1 12 ? 10.335 -1.571 27.764 1.00 34.79 12 GLU B N 1
ATOM 768 C CA . GLU B 1 12 ? 10.834 -2.901 27.432 1.00 35.42 12 GLU B CA 1
ATOM 769 C C . GLU B 1 12 ? 11.195 -3.708 28.646 1.00 35.67 12 GLU B C 1
ATOM 770 O O . GLU B 1 12 ? 11.506 -4.884 28.496 1.00 38.71 12 GLU B O 1
ATOM 776 N N . THR B 1 13 ? 11.173 -3.137 29.849 1.00 35.01 13 THR B N 1
ATOM 777 C CA . THR B 1 13 ? 11.377 -3.982 31.055 1.00 36.84 13 THR B CA 1
ATOM 778 C C . THR B 1 13 ? 10.188 -3.922 32.017 1.00 34.69 13 THR B C 1
ATOM 779 O O . THR B 1 13 ? 9.456 -2.899 32.016 1.00 33.35 13 THR B O 1
ATOM 783 N N . PRO B 1 14 ? 10.041 -4.967 32.870 1.00 35.97 14 PRO B N 1
ATOM 784 C CA . PRO B 1 14 ? 8.941 -4.953 33.864 1.00 35.22 14 PRO B CA 1
ATOM 785 C C . PRO B 1 14 ? 9.006 -3.691 34.768 1.00 36.34 14 PRO B C 1
ATOM 786 O O . PRO B 1 14 ? 7.970 -3.067 35.029 1.00 32.13 14 PRO B O 1
ATOM 790 N N . ALA B 1 15 ? 10.211 -3.307 35.228 1.00 34.18 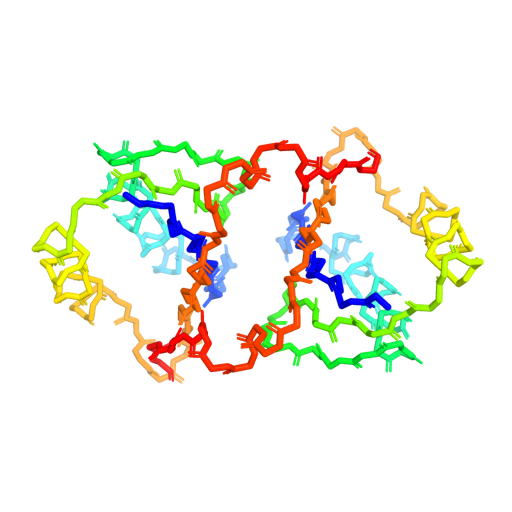15 ALA B N 1
ATOM 791 C CA . ALA B 1 15 ? 10.330 -2.145 36.106 1.00 36.22 15 ALA B CA 1
ATOM 792 C C . ALA B 1 15 ? 9.790 -0.875 35.421 1.00 32.60 15 ALA B C 1
ATOM 793 O O . ALA B 1 15 ? 9.102 -0.061 36.048 1.00 30.55 15 ALA B O 1
ATOM 795 N N . GLY B 1 16 ? 10.142 -0.663 34.134 1.00 31.11 16 GLY B N 1
ATOM 796 C CA . GLY B 1 16 ? 9.727 0.485 33.444 1.00 30.65 16 GLY B CA 1
ATOM 797 C C . GLY B 1 16 ? 8.215 0.513 33.255 1.00 27.34 16 GLY B C 1
ATOM 798 O O . GLY B 1 16 ? 7.592 1.537 33.458 1.00 28.62 16 GLY B O 1
ATOM 799 N N . ARG B 1 17 ? 7.633 -0.628 32.963 1.00 29.80 17 ARG B N 1
ATOM 800 C CA . ARG B 1 17 ? 6.150 -0.700 32.788 1.00 29.12 17 ARG B CA 1
ATOM 801 C C . ARG B 1 17 ? 5.445 -0.482 34.123 1.00 28.64 17 ARG B C 1
ATOM 802 O O . ARG B 1 17 ? 4.395 0.118 34.197 1.00 26.92 17 ARG B O 1
ATOM 810 N N . LYS B 1 18 ? 6.117 -0.838 35.210 1.00 30.54 18 LYS B N 1
ATOM 811 C CA . LYS B 1 18 ? 5.567 -0.689 36.569 1.00 29.03 18 LYS B CA 1
ATOM 812 C C . LYS B 1 18 ? 5.529 0.772 36.907 1.00 29.84 18 LYS B C 1
ATOM 813 O O . LYS B 1 18 ? 4.499 1.301 37.419 1.00 28.51 18 LYS B O 1
ATOM 819 N N . ARG B 1 19 ? 6.619 1.503 36.592 1.00 28.25 19 ARG B N 1
ATOM 820 C CA . ARG B 1 19 ? 6.570 2.913 36.799 1.00 28.53 19 ARG B CA 1
ATOM 821 C C . ARG B 1 19 ? 5.529 3.609 35.908 1.00 25.76 19 ARG B C 1
ATOM 822 O O . ARG B 1 19 ? 4.866 4.577 36.363 1.00 26.26 19 ARG B O 1
ATOM 830 N N . LEU B 1 20 ? 5.366 3.157 34.653 1.00 24.12 20 LEU B N 1
ATOM 831 C CA . LEU B 1 20 ? 4.404 3.793 33.783 1.00 24.17 20 LEU B CA 1
ATOM 832 C C . LEU B 1 20 ? 2.995 3.635 34.363 1.00 23.61 20 LEU B C 1
ATOM 833 O O . LEU B 1 20 ? 2.199 4.609 34.432 1.00 24.71 20 LEU B O 1
ATOM 838 N N . ARG B 1 21 ? 2.716 2.444 34.842 1.00 27.22 21 ARG B N 1
ATOM 839 C CA . ARG B 1 21 ? 1.391 2.147 35.446 1.00 29.61 21 ARG B CA 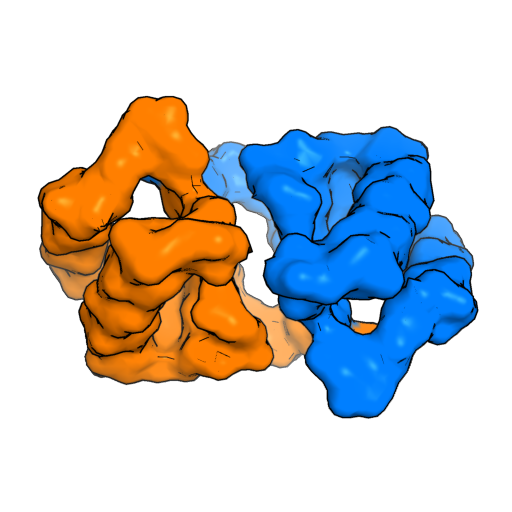1
ATOM 840 C C . ARG B 1 21 ? 1.160 2.962 36.704 1.00 28.99 21 ARG B C 1
ATOM 841 O O . ARG B 1 21 ? 0.053 3.451 36.920 1.00 26.00 21 ARG B O 1
ATOM 849 N N . HIS B 1 22 ? 2.198 3.160 37.514 1.00 26.94 22 HIS B N 1
ATOM 850 C CA . HIS B 1 22 ? 2.077 3.992 38.736 1.00 28.66 22 HIS B CA 1
ATOM 851 C C . HIS B 1 22 ? 1.815 5.458 38.330 1.00 29.08 22 HIS B C 1
ATOM 852 O O . HIS B 1 22 ? 0.903 6.104 38.879 1.00 28.23 22 HIS B O 1
ATOM 859 N N . VAL B 1 23 ? 2.613 5.991 37.383 1.00 27.91 23 VAL B N 1
ATOM 860 C CA . VAL B 1 23 ? 2.374 7.319 36.851 1.00 27.63 23 VAL B CA 1
ATOM 861 C C . VAL B 1 23 ? 0.969 7.496 36.271 1.00 24.74 23 VAL B C 1
ATOM 862 O O . VAL B 1 23 ? 0.259 8.504 36.576 1.00 27.38 23 VAL B O 1
ATOM 866 N N . ALA B 1 24 ? 0.523 6.472 35.560 1.00 25.18 24 ALA B N 1
ATOM 867 C CA . ALA B 1 24 ? -0.838 6.509 34.944 1.00 26.15 24 ALA B CA 1
ATOM 868 C C . ALA B 1 24 ? -1.914 6.534 35.985 1.00 27.78 24 ALA B C 1
ATOM 869 O O . ALA B 1 24 ? -2.859 7.313 35.903 1.00 29.25 24 ALA B O 1
ATOM 871 N N . LYS B 1 25 ? -1.717 5.761 37.055 1.00 28.45 25 LYS B N 1
ATOM 872 C CA . LYS B 1 25 ? -2.707 5.752 38.159 1.00 29.13 25 LYS B CA 1
ATOM 873 C C . LYS B 1 25 ? -2.771 7.130 38.731 1.00 30.05 25 LYS B C 1
ATOM 874 O O . LYS B 1 25 ? -3.870 7.657 38.861 1.00 31.03 25 LYS B O 1
ATOM 880 N N . LEU B 1 26 ? -1.619 7.742 39.085 1.00 27.55 26 LEU B N 1
ATOM 881 C CA . LEU B 1 26 ? -1.652 9.068 39.651 1.00 30.07 26 LEU B CA 1
ATOM 882 C C . LEU B 1 26 ? -2.354 10.079 38.711 1.00 31.29 26 LEU B C 1
ATOM 883 O O . LEU B 1 26 ? -3.232 10.823 39.190 1.00 31.08 26 LEU B O 1
ATOM 888 N N . CYS B 1 27 ? -1.941 10.122 37.417 1.00 30.72 27 CYS B N 1
ATOM 889 C CA . CYS B 1 27 ? -2.403 11.132 36.481 1.00 29.92 27 CYS B CA 1
ATOM 890 C C . CYS B 1 27 ? -3.854 11.015 36.093 1.00 30.10 27 CYS B C 1
ATOM 891 O O . CYS B 1 27 ? -4.567 12.021 35.972 1.00 29.76 27 CYS B O 1
ATOM 894 N N . VAL B 1 28 ? -4.327 9.804 35.937 1.00 28.65 28 VAL B N 1
ATOM 895 C CA . VAL B 1 28 ? -5.707 9.561 35.615 1.00 28.68 28 VAL B CA 1
ATOM 896 C C . VAL B 1 28 ? -6.687 10.021 36.710 1.00 31.31 28 VAL B C 1
ATOM 897 O O . VAL B 1 28 ? -7.807 10.373 36.414 1.00 32.35 28 VAL B O 1
ATOM 901 N N . ASP B 1 29 ? -6.267 10.072 37.978 1.00 33.91 29 ASP B N 1
ATOM 902 C CA . ASP B 1 29 ? -7.062 10.755 39.016 1.00 36.89 29 ASP B CA 1
ATOM 903 C C . ASP B 1 29 ? -7.423 12.238 38.649 1.00 37.89 29 ASP B C 1
ATOM 904 O O . ASP B 1 29 ? -8.436 12.798 39.129 1.00 35.34 29 ASP B O 1
ATOM 909 N N . TYR B 1 30 ? -6.602 12.896 37.829 1.00 33.88 30 TYR B N 1
ATOM 910 C CA . TYR B 1 30 ? -6.837 14.288 37.458 1.00 36.16 30 TYR B CA 1
ATOM 911 C C . TYR B 1 30 ? -7.039 14.517 35.959 1.00 36.38 30 TYR B C 1
ATOM 912 O O . TYR B 1 30 ? -7.083 15.682 35.499 1.00 39.33 30 TYR B O 1
ATOM 921 N N . GLY B 1 31 ? -7.180 13.459 35.145 1.00 33.01 31 GLY B N 1
ATOM 922 C CA . GLY B 1 31 ? -7.353 13.727 33.730 1.00 30.32 31 GLY B CA 1
ATOM 923 C C . GLY B 1 31 ? -7.415 12.472 32.900 1.00 30.08 31 GLY B C 1
ATOM 924 O O . GLY B 1 31 ? -7.839 11.443 33.417 1.00 33.48 31 GLY B O 1
ATOM 925 N N . GLN B 1 32 ? -7.132 12.610 31.620 1.00 29.31 32 GLN B N 1
ATOM 926 C CA . GLN B 1 32 ? -7.309 11.542 30.639 1.00 27.10 32 GLN B CA 1
ATOM 927 C C . GLN B 1 32 ? -5.983 11.024 30.140 1.00 24.86 32 GLN B C 1
ATOM 928 O O . GLN B 1 32 ? -5.171 11.785 29.664 1.00 23.53 32 GLN B O 1
ATOM 934 N N . ARG B 1 33 ? -5.849 9.704 30.109 1.00 22.36 33 ARG B N 1
ATOM 935 C CA . ARG B 1 33 ? -4.690 9.078 29.485 1.00 21.33 33 ARG B CA 1
ATOM 936 C C . ARG B 1 33 ? -4.904 8.943 27.917 1.00 20.29 33 ARG B C 1
ATOM 937 O O . ARG B 1 33 ? -5.340 7.889 27.418 1.00 21.16 33 ARG B O 1
ATOM 945 N N . VAL B 1 34 ? -4.593 9.994 27.174 1.00 19.48 34 VAL B N 1
ATOM 946 C CA . VAL B 1 34 ? -4.916 10.084 25.741 1.00 20.52 34 VAL B CA 1
ATOM 947 C C . VAL B 1 34 ? -3.999 9.196 24.865 1.00 21.32 34 VAL B C 1
ATOM 948 O O . VAL B 1 34 ? -4.409 8.755 23.776 1.00 21.70 34 VAL B O 1
ATOM 952 N N . GLN B 1 35 ? -2.809 8.887 25.369 1.00 21.10 35 GLN B N 1
ATOM 953 C CA . GLN B 1 35 ? -1.874 7.964 24.793 1.00 18.89 35 GLN B CA 1
ATOM 954 C C . GLN B 1 35 ? -1.250 7.212 25.928 1.00 19.76 35 GLN B C 1
ATOM 955 O O . GLN B 1 35 ? -1.450 7.583 27.075 1.00 20.07 35 GLN B O 1
ATOM 961 N N . ASN B 1 36 ? -0.530 6.147 25.636 1.00 19.83 36 ASN B N 1
ATOM 962 C CA . ASN B 1 36 ? 0.026 5.326 26.732 1.00 20.10 36 ASN B CA 1
ATOM 963 C C . ASN B 1 36 ? 0.777 6.021 27.767 1.00 20.02 36 ASN B C 1
ATOM 964 O O . ASN B 1 36 ? 0.639 5.684 28.973 1.00 22.63 36 ASN B O 1
ATOM 969 N N . SER B 1 37 ? 1.505 7.084 27.380 1.00 19.81 37 SER B N 1
ATOM 970 C CA . SER B 1 37 ? 2.395 7.787 28.267 1.00 21.12 37 SER B CA 1
ATOM 971 C C . SER B 1 37 ? 2.132 9.281 28.200 1.00 22.54 37 SER B C 1
ATOM 972 O O . SER B 1 37 ? 3.010 10.094 28.553 1.00 23.74 37 SER B O 1
ATOM 975 N N . VAL B 1 38 ? 0.914 9.684 27.783 1.00 19.80 38 VAL B N 1
ATOM 976 C CA . VAL B 1 38 ? 0.566 11.099 27.710 1.00 20.84 38 VAL B CA 1
ATOM 977 C C . VAL B 1 38 ? -0.753 11.308 28.367 1.00 21.33 38 VAL B C 1
ATOM 978 O O . VAL B 1 38 ? -1.695 10.631 28.094 1.00 20.51 38 VAL B O 1
ATOM 982 N N . PHE B 1 39 ? -0.783 12.266 29.286 1.00 20.96 39 PHE B N 1
ATOM 983 C CA . PHE B 1 39 ? -1.938 12.606 30.130 1.00 22.08 39 PHE B CA 1
ATOM 984 C C . PHE B 1 39 ? -2.338 14.077 30.048 1.00 22.90 39 PHE B C 1
ATOM 985 O O . PHE B 1 39 ? -1.518 14.979 30.175 1.00 24.46 39 PHE B O 1
ATOM 993 N N . GLU B 1 40 ? -3.608 14.298 29.856 1.00 23.51 40 GLU B N 1
ATOM 994 C CA . GLU B 1 40 ? -4.189 15.612 29.865 1.00 26.25 40 GLU B CA 1
ATOM 995 C C . GLU B 1 40 ? -4.807 15.846 31.219 1.00 26.54 40 GLU B C 1
ATOM 996 O O . GLU B 1 40 ? -5.877 15.272 31.505 1.00 28.75 40 GLU B O 1
ATOM 1002 N N . CYS B 1 41 ? -4.149 16.608 32.063 1.00 25.31 41 CYS B N 1
ATOM 1003 C CA . CYS B 1 41 ? -4.604 16.738 33.471 1.00 27.70 41 CYS B CA 1
ATOM 1004 C C . CYS B 1 41 ? -5.193 18.110 33.796 1.00 31.80 41 CYS B C 1
ATOM 1005 O O . CYS B 1 41 ? -4.590 19.130 33.556 1.00 31.69 41 CYS B O 1
ATOM 1008 N N . SER B 1 42 ? -6.352 18.099 34.423 1.00 33.58 42 SER B N 1
ATOM 1009 C CA . SER B 1 42 ? -7.035 19.361 34.822 1.00 36.53 42 SER B CA 1
ATOM 1010 C C . SER B 1 42 ? -6.825 19.481 36.316 1.00 39.53 42 SER B C 1
ATOM 1011 O O . SER B 1 42 ? -7.319 18.671 37.134 1.00 38.90 42 SER B O 1
ATOM 1014 N N . VAL B 1 43 ? -5.999 20.451 36.688 1.00 39.51 43 VAL B N 1
ATOM 1015 C CA . VAL B 1 43 ? -5.511 20.566 38.046 1.00 38.71 43 VAL B CA 1
ATOM 1016 C C . VAL B 1 43 ? -5.499 22.017 38.537 1.00 43.33 43 VAL B C 1
ATOM 1017 O O . VAL B 1 43 ? -5.224 22.936 37.770 1.00 42.84 43 VAL B O 1
ATOM 1021 N N . THR B 1 44 ? -5.822 22.210 39.812 1.00 42.08 44 THR B N 1
ATOM 1022 C CA . THR B 1 44 ? -5.592 23.533 40.449 1.00 45.30 44 THR B CA 1
ATOM 1023 C C . THR B 1 44 ? -4.098 23.686 40.762 1.00 45.20 44 THR B C 1
ATOM 1024 O O . THR B 1 44 ? -3.353 22.671 40.862 1.00 44.65 44 THR B O 1
ATOM 1028 N N . PRO B 1 45 ? -3.643 24.942 41.000 1.00 49.49 45 PRO B N 1
ATOM 1029 C CA . PRO B 1 45 ? -2.203 25.108 41.238 1.00 50.39 45 PRO B CA 1
ATOM 1030 C C . PRO B 1 45 ? -1.637 24.290 42.376 1.00 45.67 45 PRO B C 1
ATOM 1031 O O . PRO B 1 45 ? -0.519 23.797 42.270 1.00 44.73 45 PRO B O 1
ATOM 1035 N N . ALA B 1 46 ? -2.432 24.071 43.425 1.00 47.54 46 ALA B N 1
ATOM 1036 C CA . ALA B 1 46 ? -2.033 23.242 44.547 1.00 45.73 46 ALA B CA 1
ATOM 1037 C C . ALA B 1 46 ? -2.043 21.738 44.177 1.00 44.72 46 ALA B C 1
ATOM 1038 O O . ALA B 1 46 ? -1.134 21.001 44.573 1.00 42.88 46 ALA B O 1
ATOM 1040 N N . GLU B 1 47 ? -3.043 21.287 43.406 1.00 44.34 47 GLU B N 1
ATOM 1041 C CA . GLU B 1 47 ? -3.034 19.878 42.883 1.00 44.99 47 GLU B CA 1
ATOM 1042 C C . GLU B 1 47 ? -1.779 19.615 42.038 1.00 44.72 47 GLU B C 1
ATOM 1043 O O . GLU B 1 47 ? -1.166 18.571 42.150 1.00 50.38 47 GLU B O 1
ATOM 1049 N N . PHE B 1 48 ? -1.362 20.627 41.265 1.00 43.41 48 PHE B N 1
ATOM 1050 C CA . PHE B 1 48 ? -0.193 20.487 40.352 1.00 42.32 48 PHE B CA 1
ATOM 1051 C C . PHE B 1 48 ? 1.074 20.303 41.202 1.00 42.82 48 PHE B C 1
ATOM 1052 O O . PHE B 1 48 ? 1.910 19.485 40.954 1.00 42.54 48 PHE B O 1
ATOM 1060 N N . VAL B 1 49 ? 1.163 21.038 42.304 1.00 49.27 49 VAL B N 1
ATOM 1061 C CA . VAL B 1 49 ? 2.326 20.949 43.175 1.00 43.97 49 VAL B CA 1
ATOM 1062 C C . VAL B 1 49 ? 2.455 19.553 43.810 1.00 44.99 49 VAL B C 1
ATOM 1063 O O . VAL B 1 49 ? 3.540 18.957 43.950 1.00 47.63 49 VAL B O 1
ATOM 1067 N N . ASP B 1 50 ? 1.311 19.063 44.244 1.00 45.84 50 ASP B N 1
ATOM 1068 C CA . ASP B 1 50 ? 1.186 17.796 44.927 1.00 49.28 50 ASP B CA 1
ATOM 1069 C C . ASP B 1 50 ? 1.567 16.683 43.955 1.00 43.13 50 ASP B C 1
ATOM 1070 O O . ASP B 1 50 ? 2.322 15.764 44.302 1.00 44.24 50 ASP B O 1
ATOM 1075 N N . ILE B 1 51 ? 1.068 16.835 42.749 1.00 44.38 51 ILE B N 1
ATOM 1076 C CA . ILE B 1 51 ? 1.358 15.830 41.662 1.00 39.91 51 ILE B CA 1
ATOM 1077 C C . ILE B 1 51 ? 2.826 15.731 41.357 1.00 40.99 51 ILE B C 1
ATOM 1078 O O . ILE B 1 51 ? 3.411 14.648 41.302 1.00 38.06 51 ILE B O 1
ATOM 1083 N N . LYS B 1 52 ? 3.491 16.888 41.252 1.00 40.50 52 LYS B N 1
ATOM 1084 C CA . LYS B 1 52 ? 4.916 16.862 40.997 1.00 41.53 52 LYS B CA 1
ATOM 1085 C C . LYS B 1 52 ? 5.679 16.191 42.106 1.00 42.75 52 LYS B C 1
ATOM 1086 O O . LYS B 1 52 ? 6.714 15.509 41.881 1.00 41.00 52 LYS B O 1
ATOM 1092 N N . HIS B 1 53 ? 5.233 16.446 43.339 1.00 45.60 53 HIS B N 1
ATOM 1093 C CA . HIS B 1 53 ? 5.929 15.901 44.462 1.00 49.02 53 HIS B CA 1
ATOM 1094 C C . HIS B 1 53 ? 5.811 14.364 44.360 1.00 46.61 53 HIS B C 1
ATOM 1095 O O . HIS B 1 53 ? 6.788 13.600 44.447 1.00 46.36 53 HIS B O 1
ATOM 1102 N N . ARG B 1 54 ? 4.598 13.913 44.186 1.00 45.06 54 ARG B N 1
ATOM 1103 C CA . ARG B 1 54 ? 4.415 12.440 44.044 1.00 45.81 54 ARG B CA 1
ATOM 1104 C C . ARG B 1 54 ? 5.167 11.816 42.850 1.00 41.00 54 ARG B C 1
ATOM 1105 O O . ARG B 1 54 ? 5.790 10.763 42.970 1.00 40.75 54 ARG B O 1
ATOM 1113 N N . LEU B 1 55 ? 5.100 12.465 41.701 1.00 36.47 55 LEU B N 1
ATOM 1114 C CA . LEU B 1 55 ? 5.827 11.942 40.530 1.00 37.40 55 LEU B CA 1
ATOM 1115 C C . LEU B 1 55 ? 7.334 11.817 40.763 1.00 39.02 55 LEU B C 1
ATOM 1116 O O . LEU B 1 55 ? 7.969 10.833 40.350 1.00 37.08 55 LEU B O 1
ATOM 1121 N N . THR B 1 56 ? 7.926 12.805 41.440 1.00 44.20 56 THR B N 1
ATOM 1122 C CA . THR B 1 56 ? 9.340 12.677 41.816 1.00 52.15 56 THR B CA 1
ATOM 1123 C C . THR B 1 56 ? 9.731 11.311 42.463 1.00 54.68 56 THR B C 1
ATOM 1124 O O . THR B 1 56 ? 10.731 10.712 42.051 1.00 55.24 56 THR B O 1
ATOM 1128 N N . GLN B 1 57 ? 8.940 10.782 43.404 1.00 54.17 57 GLN B N 1
ATOM 1129 C CA . GLN B 1 57 ? 9.299 9.480 44.050 1.00 57.97 57 GLN B CA 1
ATOM 1130 C C . GLN B 1 57 ? 9.097 8.200 43.197 1.00 52.51 57 GLN B C 1
ATOM 1131 O O . GLN B 1 57 ? 9.618 7.111 43.516 1.00 45.80 57 GLN B O 1
ATOM 1137 N N . ILE B 1 58 ? 8.313 8.319 42.131 1.00 46.04 58 ILE B N 1
ATOM 1138 C CA . ILE B 1 58 ? 7.994 7.154 41.307 1.00 43.35 58 ILE B CA 1
ATOM 1139 C C . ILE B 1 58 ? 9.034 6.988 40.232 1.00 42.84 58 ILE B C 1
ATOM 1140 O O . ILE B 1 58 ? 9.502 5.874 39.981 1.00 40.78 58 ILE B O 1
ATOM 1145 N N . ILE B 1 59 ? 9.427 8.096 39.589 1.00 40.71 59 ILE B N 1
ATOM 1146 C CA . ILE B 1 59 ? 10.267 7.923 38.431 1.00 38.62 59 ILE B CA 1
ATOM 1147 C C . ILE B 1 59 ? 11.647 7.609 38.881 1.00 43.17 59 ILE B C 1
ATOM 1148 O O . ILE B 1 59 ? 12.013 7.873 40.038 1.00 38.68 59 ILE B O 1
ATOM 1153 N N . ASP B 1 60 ? 12.378 6.980 37.974 1.00 41.53 60 ASP B N 1
ATOM 1154 C CA . ASP B 1 60 ? 13.774 6.791 38.132 1.00 45.56 60 ASP B CA 1
ATOM 1155 C C . ASP B 1 60 ? 14.363 8.030 37.457 1.00 43.84 60 ASP B C 1
ATOM 1156 O O . ASP B 1 60 ? 14.369 8.113 36.229 1.00 38.64 60 ASP B O 1
ATOM 1161 N N . GLU B 1 61 ? 14.862 8.965 38.265 1.00 46.60 61 GLU B N 1
ATOM 1162 C CA . GLU B 1 61 ? 15.309 10.300 37.753 1.00 49.80 61 GLU B CA 1
ATOM 1163 C C . GLU B 1 61 ? 16.527 10.236 36.854 1.00 48.90 61 GLU B C 1
ATOM 1164 O O . GLU B 1 61 ? 16.771 11.177 36.031 1.00 45.42 61 GLU B O 1
ATOM 1170 N N . LYS B 1 62 ? 17.255 9.129 36.968 1.00 48.76 62 LYS B N 1
ATOM 1171 C CA . LYS B 1 62 ? 18.413 8.855 36.135 1.00 53.41 62 LYS B CA 1
ATOM 1172 C C . LYS B 1 62 ? 18.104 8.393 34.745 1.00 49.30 62 LYS B C 1
ATOM 1173 O O . LYS B 1 62 ? 18.861 8.687 33.809 1.00 49.31 62 LYS B O 1
ATOM 1179 N N . THR B 1 63 ? 16.975 7.697 34.556 1.00 45.02 63 THR B N 1
ATOM 1180 C CA . THR B 1 63 ? 16.685 7.120 33.268 1.00 40.22 63 THR B CA 1
ATOM 1181 C C . THR B 1 63 ? 15.371 7.598 32.629 1.00 37.15 63 THR B C 1
ATOM 1182 O O 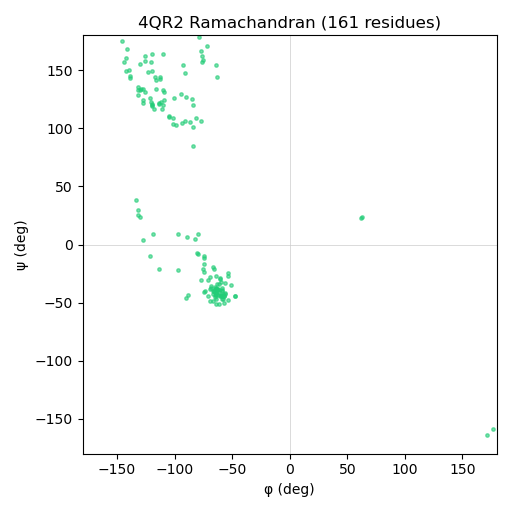. THR B 1 63 ? 15.161 7.321 31.464 1.00 36.52 63 THR B O 1
ATOM 1186 N N . ASP B 1 64 ? 14.538 8.312 33.386 1.00 34.03 64 ASP B N 1
ATOM 1187 C CA . ASP B 1 64 ? 13.202 8.702 32.911 1.00 30.50 64 ASP B CA 1
ATOM 1188 C C . ASP B 1 64 ? 13.130 10.210 32.896 1.00 31.15 64 ASP B C 1
ATOM 1189 O O . ASP B 1 64 ? 13.943 10.903 33.578 1.00 31.25 64 ASP B O 1
ATOM 1194 N N . SER B 1 65 ? 12.150 10.780 32.200 1.00 28.05 65 SER B N 1
ATOM 1195 C CA . SER B 1 65 ? 11.848 12.216 32.398 1.00 28.69 65 SER B CA 1
ATOM 1196 C C . SER B 1 65 ? 10.376 12.429 32.281 1.00 26.20 65 SER B C 1
ATOM 1197 O O . SER B 1 65 ? 9.678 11.602 31.702 1.00 25.62 65 SER B O 1
ATOM 1200 N N . ILE B 1 66 ? 9.910 13.514 32.874 1.00 27.66 66 ILE B N 1
ATOM 1201 C CA . ILE B 1 66 ? 8.538 13.957 32.686 1.00 27.58 66 ILE B CA 1
ATOM 1202 C C . ILE B 1 66 ? 8.605 15.416 32.270 1.00 28.06 66 ILE B C 1
ATOM 1203 O O . ILE B 1 66 ? 9.407 16.190 32.790 1.00 26.97 66 ILE B O 1
ATOM 1208 N N . ARG B 1 67 ? 7.825 15.755 31.236 1.00 25.61 67 ARG B N 1
ATOM 1209 C CA . ARG B 1 67 ? 7.655 17.144 30.860 1.00 25.69 67 ARG B CA 1
ATOM 1210 C C . ARG B 1 67 ? 6.224 17.591 31.129 1.00 25.15 67 ARG B C 1
ATOM 1211 O O . ARG B 1 67 ? 5.251 16.822 30.960 1.00 25.93 67 ARG B O 1
ATOM 1219 N N . PHE B 1 68 ? 6.079 18.808 31.578 1.00 24.66 68 PHE B N 1
ATOM 1220 C CA . PHE B 1 68 ? 4.786 19.390 31.906 1.00 26.59 68 PHE B CA 1
ATOM 1221 C C . PHE B 1 68 ? 4.566 20.602 31.050 1.00 28.00 68 PHE B C 1
ATOM 1222 O O . PHE B 1 68 ? 5.366 21.561 31.090 1.00 29.26 68 PHE B O 1
ATOM 1230 N N . TYR B 1 69 ? 3.521 20.611 30.225 1.00 24.83 69 TYR B N 1
ATOM 1231 C CA . TYR B 1 69 ? 3.285 21.736 29.362 1.00 23.61 69 TYR B CA 1
ATOM 1232 C C . TYR B 1 69 ? 1.995 22.368 29.859 1.00 26.24 69 TYR B C 1
ATOM 1233 O O . TYR B 1 69 ? 0.954 21.696 29.942 1.00 23.92 69 TYR B O 1
ATOM 1242 N N . LEU B 1 70 ? 2.072 23.625 30.218 1.00 27.76 70 LEU B N 1
ATOM 1243 C CA . LEU B 1 70 ? 0.934 24.374 30.789 1.00 31.05 70 LEU B CA 1
ATOM 1244 C C . LEU B 1 70 ? 0.197 24.892 29.559 1.00 34.85 70 LEU B C 1
ATOM 1245 O O . LEU B 1 70 ? 0.682 25.801 28.863 1.00 38.19 70 LEU B O 1
ATOM 1250 N N . LEU B 1 71 ? -0.927 24.306 29.242 1.00 32.03 71 LEU B N 1
ATOM 1251 C CA . LEU B 1 71 ? -1.603 24.661 27.981 1.00 38.60 71 LEU B CA 1
ATOM 1252 C C . LEU B 1 71 ? -2.611 25.772 28.303 1.00 39.48 71 LEU B C 1
ATOM 1253 O O . LEU B 1 71 ? -3.009 25.924 29.429 1.00 39.62 71 LEU B O 1
ATOM 1258 N N . GLY B 1 72 ? -2.961 26.592 27.333 1.00 45.67 72 GLY B N 1
ATOM 1259 C CA . GLY B 1 72 ? -3.862 27.715 27.637 1.00 49.74 72 GLY B CA 1
ATOM 1260 C C . GLY B 1 72 ? -5.299 27.302 27.918 1.00 50.15 72 GLY B C 1
ATOM 1261 O O . GLY B 1 72 ? -5.672 26.164 27.704 1.00 47.62 72 GLY B O 1
ATOM 1262 N N . LYS B 1 73 ? -6.145 28.227 28.380 1.00 52.19 73 LYS B N 1
ATOM 1263 C CA . LYS B 1 73 ? -7.585 27.919 28.363 1.00 54.57 73 LYS B CA 1
ATOM 1264 C C . LYS B 1 73 ? -7.971 27.765 26.882 1.00 50.33 73 LYS B C 1
ATOM 1265 O O . LYS B 1 73 ? -7.272 28.267 25.998 1.00 48.07 73 LYS B O 1
ATOM 1271 N N . ASN B 1 74 ? -9.017 27.003 26.595 1.00 47.58 74 ASN B N 1
ATOM 1272 C CA . ASN B 1 74 ? -9.310 26.641 25.176 1.00 51.88 74 ASN B CA 1
ATOM 1273 C C . ASN B 1 74 ? -8.199 25.821 24.454 1.00 44.98 74 ASN B C 1
ATOM 1274 O O . ASN B 1 74 ? -8.125 25.753 23.207 1.00 44.29 74 ASN B O 1
ATOM 1279 N N . TRP B 1 75 ? -7.377 25.134 25.249 1.00 40.82 75 TRP B N 1
ATOM 1280 C CA . TRP B 1 75 ? -6.364 24.209 24.672 1.00 38.31 75 TRP B CA 1
ATOM 1281 C C . TRP B 1 75 ? -7.041 23.087 23.847 1.00 36.08 75 TRP B C 1
ATOM 1282 O O . TRP B 1 75 ? -6.424 22.533 22.928 1.00 35.04 75 TRP B O 1
ATOM 1293 N N . GLN B 1 76 ? -8.276 22.710 24.188 1.00 36.49 76 GLN B N 1
ATOM 1294 C CA . GLN B 1 76 ? -8.988 21.643 23.460 1.00 40.99 76 GLN B CA 1
ATOM 1295 C C . GLN B 1 76 ? -9.193 21.949 21.968 1.00 38.27 76 GLN B C 1
ATOM 1296 O O . GLN B 1 76 ? -9.278 21.010 21.160 1.00 37.83 76 GLN B O 1
ATOM 1302 N N . ARG B 1 77 ? -9.346 23.235 21.670 1.00 33.78 77 ARG B N 1
ATOM 1303 C CA . ARG B 1 77 ? -9.417 23.739 20.283 1.00 38.13 77 ARG B CA 1
ATOM 1304 C C . ARG B 1 77 ? -8.022 23.872 19.630 1.00 36.50 77 ARG B C 1
ATOM 1305 O O . ARG B 1 77 ? -7.885 24.487 18.583 1.00 38.86 77 ARG B O 1
ATOM 1313 N N . ARG B 1 78 ? -6.997 23.355 20.287 1.00 30.29 78 ARG B N 1
ATOM 1314 C CA . ARG B 1 78 ? -5.666 23.408 19.720 1.00 31.21 78 ARG B CA 1
ATOM 1315 C C . ARG B 1 78 ? -4.936 22.075 19.799 1.00 29.62 78 ARG B C 1
ATOM 1316 O O . ARG B 1 78 ? -3.703 22.091 19.968 1.00 31.79 78 ARG B O 1
ATOM 1324 N N . VAL B 1 79 ? -5.655 20.979 19.599 1.00 28.64 79 VAL B N 1
ATOM 1325 C CA . VAL B 1 79 ? -5.084 19.648 19.503 1.00 30.55 79 VAL B CA 1
ATOM 1326 C C . VAL B 1 79 ? -5.673 19.015 18.287 1.00 32.55 79 VAL B C 1
ATOM 1327 O O . VAL B 1 79 ? -6.896 19.032 18.109 1.00 31.07 79 VAL B O 1
ATOM 1331 N N . GLU B 1 80 ? -4.814 18.422 17.488 1.00 28.19 80 GLU B N 1
ATOM 1332 C CA . GLU B 1 80 ? -5.214 17.698 16.282 1.00 29.79 80 GLU B CA 1
ATOM 1333 C C . GLU B 1 80 ? -4.622 16.311 16.383 1.00 31.87 80 GLU B C 1
ATOM 1334 O O . GLU B 1 80 ? -3.584 16.072 16.988 1.00 27.61 80 GLU B O 1
ATOM 1340 N N . THR B 1 81 ? -5.201 15.390 15.680 1.00 32.40 81 THR B N 1
ATOM 1341 C CA . THR B 1 81 ? -4.561 14.074 15.670 1.00 32.29 81 THR B CA 1
ATOM 1342 C C . THR B 1 81 ? -4.353 13.700 14.277 1.00 32.71 81 THR B C 1
ATOM 1343 O O . THR B 1 81 ? -5.003 14.194 13.342 1.00 35.94 81 THR B O 1
ATOM 1347 N N . LEU B 1 82 ? -3.489 12.759 14.062 1.00 32.40 82 LEU B N 1
ATOM 1348 C CA . LEU B 1 82 ? -3.198 12.461 12.710 1.00 37.78 82 LEU B CA 1
ATOM 1349 C C . LEU B 1 82 ? -4.323 11.613 12.179 1.00 38.64 82 LEU B C 1
ATOM 1350 O O . LEU B 1 82 ? -4.659 10.634 12.860 1.00 43.44 82 LEU B O 1
#

Foldseek 3Di:
DKKKKAKFFDVVDVLRVVLLVVLCVLQVVFADDPDSGITTGDDDPVVVVVNVVVNVVRDDVVGMDMDIDDDDPPCVVVDDDDD/DKKKKAKFFDPPDPLRVVLLVVLCVLQVVAADPPDSGITIGDDDPVRVVVSVVVNVVSDPVVHMDMDIDDADVVCVVVDDDD

Nearest PDB structures (foldseek):
  4qr1-assembly1_A  TM=1.004E+00  e=9.168E-16  Streptococcus pyogenes serotype M1
  3oq2-assembly1_B  TM=9.037E-01  e=2.735E-11  Nitratidesulfovibrio vulgaris str. Hildenborough
  5h1p-assembly1_A  TM=9.189E-01  e=4.369E-11  Xanthomonas albilineans GPE PC73
  4es1-assembly1_A-2  TM=9.614E-01  e=6.347E-10  Halalkalibacterium halodurans C-125
  7f84-assembly1_B  TM=9.526E-01  e=5.193E-10  Leptospira interrogans serovar Copenhageni str. Fiocruz L1-130

CATH classification: 3.30.70.240

InterPro domains:
  IPR019199 Virulence-associated protein D / CRISPR associated protein Cas2 [PF09827] (1-78)
  IPR021127 CRISPR-associated endonuclease Cas2 [MF_01471] (1-95)
  IPR021127 CRISPR-associated endonuclease Cas2 [PIRSF032582] (1-92)
  IPR021127 CRISPR-associated endonuclease Cas2 [PTHR34405] (1-91)
  IPR021127 CRISPR-associated endonuclease Cas2 [TIGR01573] (1-96)
  IPR021127 CRISPR-associated endonuclease Cas2 [cd09725] (3-83)

B-factor: mean 34.91, std 11.94, range [18.7, 93.22]

Solvent-accessible surface area: 9260 Å² total; per-residue (Å²): 84,70,3,0,4,1,6,30,17,85,21,86,58,98,59,0,84,108,45,10,140,80,0,6,153,12,0,70,111,45,32,120,100,35,10,66,24,7,0,22,7,66,6,71,93,78,67,12,76,62,6,48,116,86,0,46,153,43,14,56,104,196,99,11,44,1,38,0,2,45,23,39,190,80,28,128,198,84,32,72,73,34,58,93,19,2,0,2,0,6,39,15,94,31,73,71,99,58,0,82,159,47,14,177,102,0,6,135,10,0,72,94,55,24,126,99,44,8,81,29,6,0,14,2,75,4,76,95,77,67,13,90,69,4,46,119,130,0,42,128,23,11,54,99,196,100,7,26,0,38,0,3,59,21,36,185,93,35,136,196,84,30,72,82,60

Organism: Streptococcus pyogenes serotype M1 (NCBI:txid301447)

Sequence (165 aa):
MMVLVTYDVNTETPAGRKRLRHVAKLCVDYGQRVQNSVFECSVTPAEFVDIKHRLTQIIDEKTDSIRFYLLGKNWQRRVETLGMMVLVTYDVNTETPAGRKRLRHVAKLCVDYGQRVQNSVFECSVTPAEFVDIKHRLTQIIDEKTDSIRFYLLGKNWQRRVETL